Protein AF-A0A3N5HYZ1-F1 (afdb_monomer)

Structure (mmCIF, N/CA/C/O backbone):
data_AF-A0A3N5HYZ1-F1
#
_entry.id   AF-A0A3N5HYZ1-F1
#
loop_
_atom_site.group_PDB
_atom_site.id
_atom_site.type_symbol
_atom_site.label_atom_id
_atom_site.label_alt_id
_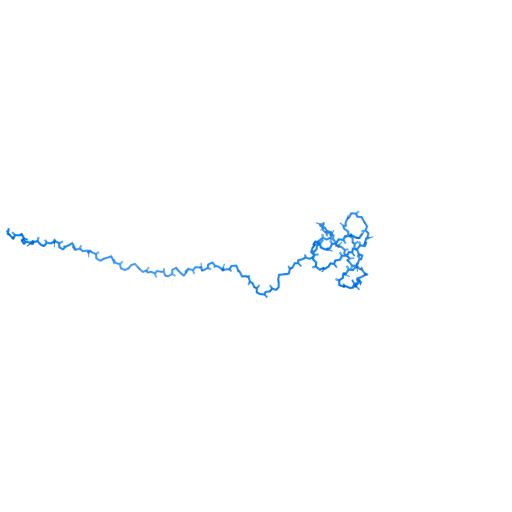atom_site.label_comp_id
_atom_site.label_asym_id
_atom_site.label_entity_id
_atom_site.label_seq_id
_atom_site.pdbx_PDB_ins_code
_atom_site.Cartn_x
_atom_site.Cartn_y
_atom_site.Cartn_z
_atom_site.occupancy
_atom_site.B_iso_or_equiv
_atom_site.auth_seq_id
_atom_site.auth_comp_id
_atom_site.auth_asym_id
_atom_site.auth_atom_id
_atom_site.pdbx_PDB_model_num
ATOM 1 N N . MET A 1 1 ? 23.059 52.650 79.966 1.00 39.19 1 MET A N 1
ATOM 2 C CA . MET A 1 1 ? 21.874 53.520 79.862 1.00 39.19 1 MET A CA 1
ATOM 3 C C . MET A 1 1 ? 22.097 54.418 78.652 1.00 39.19 1 MET A C 1
ATOM 5 O O . MET A 1 1 ? 23.144 55.042 78.602 1.00 39.19 1 MET A O 1
ATOM 9 N N . LEU A 1 2 ? 21.161 54.372 77.699 1.00 38.50 2 LEU A N 1
ATOM 10 C CA . LEU A 1 2 ? 20.975 55.217 76.506 1.00 38.50 2 LEU A CA 1
ATOM 11 C C . LEU A 1 2 ? 22.093 55.300 75.438 1.00 38.50 2 LEU A C 1
ATOM 13 O O . LEU A 1 2 ? 23.095 55.983 75.609 1.00 38.50 2 LEU A O 1
ATOM 17 N N . ILE A 1 3 ? 21.844 54.687 74.274 1.00 42.84 3 ILE A N 1
ATOM 18 C CA . ILE A 1 3 ? 22.410 55.122 72.988 1.00 42.84 3 ILE A CA 1
ATOM 19 C C . ILE A 1 3 ? 21.212 55.442 72.090 1.00 42.84 3 ILE A C 1
ATOM 21 O O . ILE A 1 3 ? 20.528 54.529 71.631 1.00 42.84 3 ILE A O 1
ATOM 25 N N . GLU A 1 4 ? 20.934 56.728 71.876 1.00 44.38 4 GLU A N 1
ATOM 26 C CA . GLU A 1 4 ? 20.004 57.180 70.841 1.00 44.38 4 GLU A CA 1
ATOM 27 C C . GLU A 1 4 ? 20.763 57.565 69.565 1.00 44.38 4 GLU A C 1
ATOM 29 O O . GLU A 1 4 ? 21.645 58.420 69.561 1.00 44.38 4 GLU A O 1
ATOM 34 N N . ASN A 1 5 ? 20.394 56.868 68.490 1.00 42.91 5 ASN A N 1
ATOM 35 C CA . ASN A 1 5 ? 20.136 57.348 67.132 1.00 42.91 5 ASN A CA 1
ATOM 36 C C . ASN A 1 5 ? 20.651 58.734 66.717 1.00 42.91 5 ASN A C 1
ATOM 38 O O . ASN A 1 5 ? 20.149 59.741 67.200 1.00 42.91 5 ASN A O 1
ATOM 42 N N . LEU A 1 6 ? 21.421 58.777 65.617 1.00 50.56 6 LEU A N 1
ATOM 43 C CA . LEU A 1 6 ? 21.339 59.855 64.617 1.00 50.56 6 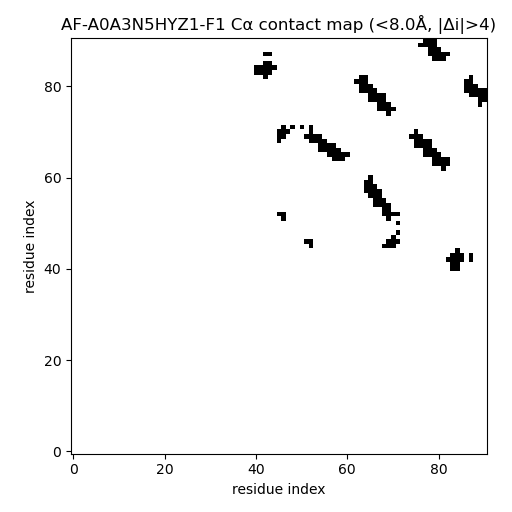LEU A CA 1
ATOM 44 C C . LEU A 1 6 ? 21.569 59.329 63.176 1.00 50.56 6 LEU A C 1
ATOM 46 O O . LEU A 1 6 ? 22.691 59.157 62.718 1.00 50.56 6 LEU A O 1
ATOM 50 N N . MET A 1 7 ? 20.436 59.076 62.507 1.00 42.81 7 MET A N 1
ATOM 51 C CA . MET A 1 7 ? 20.040 59.290 61.095 1.00 42.81 7 MET A CA 1
ATOM 52 C C . MET A 1 7 ? 21.004 58.989 59.910 1.00 42.81 7 MET A C 1
ATOM 54 O O . MET A 1 7 ? 22.044 59.633 59.770 1.00 42.81 7 MET A O 1
ATOM 58 N N . PRO A 1 8 ? 20.590 58.163 58.918 1.00 51.91 8 PRO A N 1
ATOM 59 C CA . PRO A 1 8 ? 21.317 57.990 57.655 1.00 51.91 8 PRO A CA 1
ATOM 60 C C . PRO A 1 8 ? 21.084 59.150 56.660 1.00 51.91 8 PRO A C 1
ATOM 62 O O . PRO A 1 8 ? 19.963 59.631 56.478 1.00 51.91 8 PRO A O 1
ATOM 65 N N . ARG A 1 9 ? 22.147 59.587 55.961 1.00 55.44 9 ARG A N 1
ATOM 66 C CA . ARG A 1 9 ? 22.088 60.612 54.895 1.00 55.44 9 ARG A CA 1
ATOM 67 C C . ARG A 1 9 ? 21.241 60.118 53.711 1.00 55.44 9 ARG A C 1
ATOM 69 O O . ARG A 1 9 ? 21.517 59.061 53.150 1.00 55.44 9 ARG A O 1
ATOM 76 N N . LYS A 1 10 ? 20.246 60.909 53.286 1.00 54.91 10 LYS A N 1
ATOM 77 C CA . LYS A 1 10 ? 19.443 60.640 52.079 1.00 54.91 10 LYS A CA 1
ATOM 78 C C . LYS A 1 10 ? 20.329 60.702 50.826 1.00 54.91 10 LYS A C 1
ATOM 80 O O . LYS A 1 10 ? 20.771 61.778 50.433 1.00 54.91 10 LYS A O 1
ATOM 85 N N . LEU A 1 11 ? 20.564 59.560 50.183 1.00 42.56 11 LEU A N 1
ATOM 86 C CA . LEU A 1 11 ? 21.149 59.488 48.842 1.00 42.56 11 LEU A CA 1
ATOM 87 C C . LEU A 1 11 ? 20.111 59.981 47.822 1.00 42.56 11 LEU A C 1
ATOM 89 O O . LEU A 1 11 ? 19.049 59.385 47.661 1.00 42.56 11 LEU A O 1
ATOM 93 N N . SER A 1 12 ? 20.415 61.096 47.155 1.00 51.59 12 SER A N 1
ATOM 94 C CA . SER A 1 12 ? 19.632 61.628 46.037 1.00 51.59 12 SER A CA 1
ATOM 95 C C . SER A 1 12 ? 19.757 60.684 44.843 1.00 51.59 12 SER A C 1
ATOM 97 O O . SER A 1 12 ? 20.776 60.664 44.150 1.00 51.59 12 SER A O 1
ATOM 99 N N . THR A 1 13 ? 18.740 59.859 44.612 1.00 54.00 13 THR A N 1
ATOM 100 C CA . THR A 1 13 ? 18.673 59.011 43.424 1.00 54.00 13 THR A CA 1
ATOM 101 C C . THR A 1 13 ? 18.172 59.847 42.247 1.00 54.00 13 THR A C 1
ATOM 103 O O . THR A 1 13 ? 17.009 60.243 42.164 1.00 54.00 13 THR A O 1
ATOM 106 N N . ARG A 1 14 ? 19.079 60.146 41.308 1.00 49.81 14 ARG A N 1
ATOM 107 C CA . ARG A 1 14 ? 18.726 60.707 39.998 1.00 49.81 14 ARG A CA 1
ATOM 108 C C . ARG A 1 14 ? 17.769 59.734 39.295 1.00 49.81 14 ARG A C 1
ATOM 110 O O . ARG A 1 14 ? 18.130 58.585 39.056 1.00 49.81 14 ARG A O 1
ATOM 117 N N . ARG A 1 15 ? 16.552 60.188 38.975 1.00 52.00 15 ARG A N 1
ATOM 118 C CA . ARG A 1 15 ? 15.565 59.425 38.190 1.00 52.00 15 ARG A CA 1
ATOM 119 C C . ARG A 1 15 ? 16.153 59.084 36.811 1.00 52.00 15 ARG A C 1
ATOM 121 O O . ARG A 1 15 ? 16.574 60.014 36.121 1.00 52.00 15 ARG A O 1
ATOM 128 N N . PRO A 1 16 ? 16.166 57.817 36.360 1.00 45.62 16 PRO A N 1
ATOM 129 C CA . PRO A 1 16 ? 16.515 57.523 34.980 1.00 45.62 16 PRO A CA 1
ATOM 130 C C . PRO A 1 16 ? 15.371 57.973 34.061 1.00 45.62 16 PRO A C 1
ATOM 132 O O . PRO A 1 16 ? 14.198 57.706 34.326 1.00 45.62 16 PRO A O 1
ATOM 135 N N . ALA A 1 17 ? 15.725 58.691 32.996 1.00 52.69 17 ALA A N 1
ATOM 136 C CA . ALA A 1 17 ? 14.803 59.138 31.960 1.00 52.69 17 ALA A CA 1
ATOM 137 C C . ALA A 1 17 ? 14.064 57.943 31.334 1.00 52.69 17 ALA A C 1
ATOM 139 O O . ALA A 1 17 ? 14.670 56.904 31.060 1.00 52.69 17 ALA A O 1
ATOM 140 N N . ALA A 1 18 ? 12.759 58.102 31.105 1.00 52.25 18 ALA A N 1
ATOM 141 C CA . ALA A 1 18 ? 11.920 57.105 30.456 1.00 52.25 18 ALA A CA 1
ATOM 142 C C . ALA A 1 18 ? 12.476 56.791 29.059 1.00 52.25 18 ALA A C 1
ATOM 144 O O . ALA A 1 18 ? 12.368 57.591 28.131 1.00 52.25 18 ALA A O 1
ATOM 145 N N . ARG A 1 19 ? 13.096 55.620 28.904 1.00 53.38 19 ARG A N 1
ATOM 146 C CA . ARG A 1 19 ? 13.431 55.090 27.585 1.00 53.38 19 ARG A CA 1
ATOM 147 C C . ARG A 1 19 ? 12.131 54.613 26.957 1.00 53.38 19 ARG A C 1
ATOM 149 O O . ARG A 1 19 ? 11.464 53.747 27.520 1.00 53.38 19 ARG A O 1
ATOM 156 N N . HIS A 1 20 ? 11.770 55.201 25.818 1.00 51.00 20 HIS A N 1
ATOM 157 C CA . HIS A 1 20 ? 10.660 54.743 24.992 1.00 51.00 20 HIS A CA 1
ATOM 158 C C . HIS A 1 20 ? 10.789 53.234 24.780 1.00 51.00 20 HIS A C 1
ATOM 160 O O . HIS A 1 20 ? 11.679 52.762 24.073 1.00 51.00 20 HIS A O 1
ATOM 166 N N . ARG A 1 21 ? 9.908 52.477 25.434 1.00 53.59 21 ARG A N 1
ATOM 167 C CA . ARG A 1 21 ? 9.758 51.043 25.231 1.00 53.59 21 ARG A CA 1
ATOM 168 C C . ARG A 1 21 ? 9.126 50.869 23.856 1.00 53.59 21 ARG A C 1
ATOM 170 O O . ARG A 1 21 ? 7.906 50.788 23.746 1.00 53.59 21 ARG A O 1
ATOM 177 N N . LEU A 1 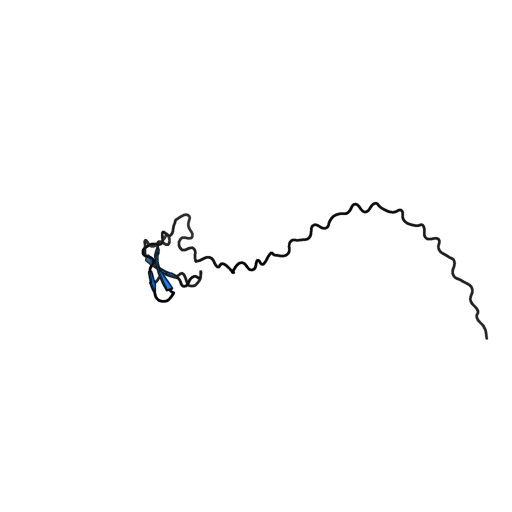22 ? 9.950 50.875 22.808 1.00 52.69 22 LEU A N 1
ATOM 178 C CA . LEU A 1 22 ? 9.561 50.299 21.529 1.00 52.69 22 LEU A CA 1
ATOM 179 C C . LEU A 1 22 ? 9.156 48.867 21.856 1.00 52.69 22 LEU A C 1
ATOM 181 O O . LEU A 1 22 ? 9.981 48.066 22.297 1.00 52.69 22 LEU A O 1
ATOM 185 N N . GLY A 1 23 ? 7.852 48.609 21.795 1.00 49.00 23 GLY A N 1
ATOM 186 C CA . GLY A 1 23 ? 7.283 47.306 22.068 1.00 49.00 23 GLY A CA 1
ATOM 187 C C . GLY A 1 23 ? 7.794 46.336 21.019 1.00 49.00 23 GLY A C 1
ATOM 188 O O . GLY A 1 23 ? 7.168 46.174 19.977 1.00 49.00 23 GLY A O 1
ATOM 189 N N . LEU A 1 24 ? 8.933 45.707 21.298 1.00 49.97 24 LEU A N 1
ATOM 190 C CA . LEU A 1 24 ? 9.290 44.426 20.718 1.00 49.97 24 LEU A CA 1
ATOM 191 C C . LEU A 1 24 ? 8.175 43.475 21.139 1.00 49.97 24 LEU A C 1
ATOM 193 O O . LEU A 1 24 ? 8.144 42.987 22.267 1.00 49.97 24 LEU A O 1
ATOM 197 N N . ARG A 1 25 ? 7.187 43.321 20.255 1.00 58.03 25 ARG A N 1
ATOM 198 C CA . ARG A 1 25 ? 6.186 42.269 20.361 1.00 58.03 25 ARG A CA 1
ATOM 199 C C . ARG A 1 25 ? 6.975 40.972 20.337 1.00 58.03 25 ARG A C 1
ATOM 201 O O . ARG A 1 25 ? 7.627 40.674 19.339 1.00 58.03 25 ARG A O 1
ATOM 208 N N . THR A 1 26 ? 6.980 40.267 21.459 1.00 59.38 26 THR A N 1
ATOM 209 C CA . THR A 1 26 ? 7.494 38.907 21.542 1.00 59.38 26 THR A CA 1
ATOM 210 C C . THR A 1 26 ? 6.876 38.115 20.394 1.00 59.38 26 THR A C 1
ATOM 212 O O . THR A 1 26 ? 5.655 38.002 20.313 1.00 59.38 26 THR A O 1
ATOM 215 N N . ILE A 1 27 ? 7.704 37.628 19.470 1.00 67.50 27 ILE A N 1
ATOM 216 C CA . ILE A 1 27 ? 7.281 36.595 18.528 1.00 67.50 27 ILE A CA 1
ATOM 217 C C . ILE A 1 27 ? 7.150 35.349 19.396 1.00 67.50 27 ILE A C 1
ATOM 219 O O . ILE A 1 27 ? 8.157 34.760 19.789 1.00 67.50 27 ILE A O 1
ATOM 223 N N . GLU A 1 28 ? 5.928 35.025 19.811 1.00 71.50 28 GLU A N 1
ATOM 224 C CA . GLU A 1 28 ? 5.695 33.801 20.565 1.00 71.50 28 GLU A CA 1
ATOM 225 C C . GLU A 1 28 ? 6.083 32.619 19.678 1.00 71.50 28 GLU A C 1
ATOM 227 O O . GLU A 1 28 ? 5.669 32.514 18.520 1.00 71.50 28 GLU A O 1
ATOM 232 N N . ARG A 1 29 ? 6.957 31.761 20.210 1.00 72.12 29 ARG A N 1
ATOM 233 C CA . ARG A 1 29 ? 7.313 30.499 19.571 1.00 72.12 29 ARG A CA 1
ATOM 234 C C . ARG A 1 29 ? 6.020 29.699 19.461 1.00 72.12 29 ARG A C 1
ATOM 236 O O . ARG A 1 29 ? 5.407 29.435 20.490 1.00 72.12 29 ARG A O 1
ATOM 243 N N . LEU A 1 30 ? 5.612 29.364 18.236 1.00 67.19 30 LEU A N 1
ATOM 244 C CA . LEU A 1 30 ? 4.489 28.461 18.002 1.00 67.19 30 LEU A CA 1
ATOM 245 C C . LEU A 1 30 ? 4.722 27.214 18.860 1.00 67.19 30 LEU A C 1
ATOM 247 O O . LEU A 1 30 ? 5.762 26.570 18.731 1.00 67.19 30 LEU A O 1
ATOM 251 N N . GLU A 1 31 ? 3.801 26.928 19.777 1.00 70.62 31 GLU A N 1
ATOM 252 C CA . GLU A 1 31 ? 3.732 25.608 20.393 1.00 70.62 31 GLU A CA 1
ATOM 253 C C . GLU A 1 31 ? 3.619 24.570 19.273 1.00 70.62 31 GLU A C 1
ATOM 255 O O . GLU A 1 31 ? 2.983 24.841 18.244 1.00 70.62 31 GLU A O 1
ATOM 260 N N . ASP A 1 32 ? 4.270 23.415 19.437 1.00 69.50 32 ASP A N 1
ATOM 261 C CA . ASP A 1 32 ? 4.125 22.322 18.483 1.00 69.50 32 ASP A CA 1
ATOM 262 C C . ASP A 1 32 ? 2.633 22.025 18.377 1.00 69.50 32 ASP A C 1
ATOM 264 O O . ASP A 1 32 ? 1.997 21.578 19.336 1.00 69.50 32 ASP A O 1
ATOM 268 N N . ARG A 1 33 ? 2.045 22.363 17.225 1.00 64.12 33 ARG A N 1
ATOM 269 C CA . ARG A 1 33 ? 0.623 22.167 16.975 1.00 64.12 33 ARG A CA 1
ATOM 270 C C . ARG A 1 33 ? 0.368 20.669 16.910 1.00 64.12 33 ARG A C 1
ATOM 272 O O . ARG A 1 33 ? 0.326 20.096 15.826 1.00 64.12 33 ARG A O 1
ATOM 279 N N . ARG A 1 34 ? 0.153 20.034 18.061 1.00 63.78 34 ARG A N 1
ATOM 280 C CA . ARG A 1 34 ? -0.434 18.699 18.123 1.00 63.78 34 ARG A CA 1
ATOM 281 C C . ARG A 1 34 ? -1.922 18.856 17.852 1.00 63.78 34 ARG A C 1
ATOM 283 O O . ARG A 1 34 ? -2.739 18.967 18.762 1.00 63.78 34 ARG A O 1
ATOM 290 N N . LEU A 1 35 ? -2.245 18.998 16.569 1.00 62.25 35 LEU A N 1
ATOM 291 C CA . LEU A 1 35 ? -3.617 18.964 16.091 1.00 62.25 35 LEU A CA 1
ATOM 292 C C . LEU A 1 35 ? -4.241 17.663 16.610 1.00 62.25 35 LEU A C 1
ATOM 294 O O . LEU A 1 35 ? -3.620 16.614 16.506 1.00 62.25 35 LEU A O 1
ATOM 298 N N . LEU A 1 36 ? -5.485 17.701 17.090 1.00 59.84 36 LEU A N 1
ATOM 299 C CA . LEU A 1 36 ? -6.331 16.507 17.269 1.00 59.84 36 LEU A CA 1
ATOM 300 C C . LEU A 1 36 ? -6.690 15.855 15.910 1.00 59.84 36 LEU A C 1
ATOM 302 O O . LEU A 1 36 ? -7.735 15.226 15.765 1.00 59.84 36 LEU A O 1
ATOM 306 N N . ALA A 1 37 ? -5.867 16.077 14.884 1.00 59.91 37 ALA A N 1
ATOM 307 C CA . ALA A 1 37 ? -5.863 15.288 13.674 1.00 59.91 37 ALA A CA 1
ATOM 308 C C . ALA A 1 37 ? -5.338 13.914 14.086 1.00 59.91 37 ALA A C 1
ATOM 310 O O . ALA A 1 37 ? -4.365 13.846 14.832 1.00 59.91 37 ALA A O 1
ATOM 311 N N . ALA A 1 38 ? -6.017 12.844 13.678 1.00 62.75 38 ALA A N 1
ATOM 312 C CA . ALA A 1 38 ? -5.555 11.489 13.939 1.00 62.75 38 ALA A CA 1
ATOM 313 C C . ALA A 1 38 ? -4.054 11.376 13.626 1.00 62.75 38 ALA A C 1
ATOM 315 O O . ALA A 1 38 ? -3.587 11.981 12.657 1.00 62.75 38 ALA A O 1
ATOM 316 N N . ASP A 1 39 ? -3.310 10.634 14.445 1.00 68.19 39 ASP A N 1
ATOM 317 C CA . ASP A 1 39 ? -1.951 10.244 14.092 1.00 68.19 39 ASP A CA 1
ATOM 318 C C . ASP A 1 39 ? -2.071 9.396 12.817 1.00 68.19 39 ASP A C 1
ATOM 320 O O . ASP A 1 39 ? -2.484 8.238 12.847 1.00 68.19 39 ASP A O 1
ATOM 324 N N . PHE A 1 40 ? -1.859 10.025 11.661 1.00 66.88 40 PHE A N 1
ATOM 325 C CA . PHE A 1 40 ? -1.885 9.342 10.379 1.00 66.88 40 PHE A CA 1
ATOM 326 C C . PHE A 1 40 ? -0.523 8.691 10.202 1.00 66.88 40 PHE A C 1
ATOM 328 O O . PHE A 1 40 ? 0.450 9.357 9.844 1.00 66.88 40 PHE A O 1
ATOM 335 N N . GLU A 1 41 ? -0.450 7.393 10.464 1.00 78.31 41 GLU A N 1
ATOM 336 C CA . GLU A 1 41 ? 0.698 6.607 10.040 1.00 78.31 41 GLU A CA 1
ATOM 337 C C . GLU A 1 41 ? 0.601 6.365 8.536 1.00 78.31 41 GLU A C 1
ATOM 339 O O . GLU A 1 41 ? -0.425 5.933 8.003 1.00 78.31 41 GLU A O 1
ATOM 344 N N . LEU A 1 42 ? 1.678 6.700 7.830 1.00 86.94 42 LEU A N 1
ATOM 345 C CA . LEU A 1 42 ? 1.811 6.333 6.431 1.00 86.94 42 LEU A CA 1
ATOM 346 C C . LEU A 1 42 ? 2.021 4.821 6.343 1.00 86.94 42 LEU A C 1
ATOM 348 O O . LEU A 1 42 ? 2.738 4.237 7.152 1.00 86.94 42 LEU A O 1
ATOM 352 N N . LEU A 1 43 ? 1.429 4.198 5.326 1.00 91.88 43 LEU A N 1
ATOM 353 C CA . LEU A 1 43 ? 1.765 2.825 4.967 1.00 91.88 43 LEU A CA 1
ATOM 354 C C . LEU A 1 43 ? 3.229 2.733 4.530 1.00 91.88 43 LEU A C 1
ATOM 356 O O . LEU A 1 43 ? 3.873 3.731 4.196 1.00 91.88 43 LEU A O 1
ATOM 360 N N . LYS A 1 44 ? 3.738 1.504 4.478 1.00 94.25 44 LYS A N 1
ATOM 361 C CA . LYS A 1 44 ? 5.083 1.243 3.980 1.00 94.25 44 LYS A CA 1
ATOM 362 C C . LYS A 1 44 ? 5.210 1.687 2.528 1.00 94.25 44 LYS A C 1
ATOM 364 O O . LYS A 1 44 ? 4.390 1.317 1.688 1.00 94.25 44 LYS A O 1
ATOM 369 N N . ASP A 1 45 ? 6.298 2.387 2.237 1.00 94.31 45 ASP A N 1
ATOM 370 C CA . ASP A 1 45 ? 6.771 2.549 0.870 1.00 94.31 45 ASP A CA 1
ATOM 371 C C . ASP A 1 45 ? 7.339 1.212 0.365 1.00 94.31 45 ASP A C 1
ATOM 373 O O . ASP A 1 45 ? 8.356 0.716 0.861 1.00 94.31 45 ASP A O 1
ATOM 377 N N . ILE A 1 46 ? 6.622 0.581 -0.566 1.00 95.19 46 ILE A N 1
ATOM 378 C CA . ILE A 1 46 ? 6.965 -0.735 -1.117 1.00 95.19 46 ILE A CA 1
ATOM 379 C C . ILE A 1 46 ? 8.087 -0.617 -2.158 1.00 95.19 46 ILE A C 1
ATOM 381 O O . ILE A 1 46 ? 8.938 -1.503 -2.225 1.00 95.19 46 ILE A O 1
ATOM 385 N N . ASN A 1 47 ? 8.120 0.472 -2.931 1.00 94.56 47 ASN A N 1
ATOM 386 C CA . ASN A 1 47 ? 9.099 0.712 -3.987 1.00 94.56 47 ASN A CA 1
ATOM 387 C C . ASN A 1 47 ? 9.874 1.996 -3.676 1.00 94.56 47 ASN A C 1
ATOM 389 O O . ASN A 1 47 ? 9.616 3.043 -4.256 1.00 94.56 47 ASN A O 1
ATOM 393 N N . VAL A 1 48 ? 10.871 1.880 -2.790 1.00 90.25 48 VAL A N 1
ATOM 394 C CA . VAL A 1 48 ? 11.679 2.998 -2.247 1.00 90.25 48 VAL A CA 1
ATOM 395 C C . VAL A 1 48 ? 12.495 3.753 -3.326 1.00 90.25 48 VAL A C 1
ATOM 397 O O . VAL A 1 48 ? 13.193 4.726 -3.039 1.00 90.25 48 VAL A O 1
ATOM 400 N N . GLY A 1 49 ? 12.459 3.297 -4.582 1.00 85.88 49 GLY A N 1
ATOM 401 C CA . GLY A 1 49 ? 13.020 4.005 -5.731 1.00 85.88 49 GLY A CA 1
ATOM 402 C C . GLY A 1 49 ? 12.104 5.115 -6.263 1.00 85.88 49 GLY A C 1
ATOM 403 O O . GLY A 1 49 ? 11.155 5.549 -5.628 1.00 85.88 49 GLY A O 1
ATOM 404 N N . SER A 1 50 ? 12.370 5.588 -7.482 1.00 86.00 50 SER A N 1
ATOM 405 C CA . SER A 1 50 ? 11.501 6.560 -8.170 1.00 86.00 50 SER A CA 1
ATOM 406 C C . SER A 1 50 ? 10.299 5.920 -8.883 1.00 86.00 50 SER A C 1
ATOM 408 O O . SER A 1 50 ? 9.597 6.600 -9.633 1.00 86.00 50 SER A O 1
ATOM 410 N N . GLY A 1 51 ? 10.107 4.609 -8.721 1.00 89.12 51 GLY A N 1
ATOM 411 C CA . GLY A 1 51 ? 9.063 3.842 -9.390 1.00 89.12 51 GLY A CA 1
ATOM 412 C C . GLY A 1 51 ? 7.765 3.787 -8.587 1.00 89.12 51 GLY A C 1
ATOM 413 O O . GLY A 1 51 ? 7.755 3.962 -7.377 1.00 89.12 51 GLY A O 1
ATOM 414 N N . ASP A 1 52 ? 6.663 3.495 -9.273 1.00 91.75 52 ASP A N 1
ATOM 415 C CA . ASP A 1 52 ? 5.388 3.185 -8.624 1.00 91.75 52 ASP A CA 1
ATOM 416 C C . ASP A 1 52 ? 5.362 1.716 -8.160 1.00 91.75 52 ASP A C 1
ATOM 418 O O . ASP A 1 52 ? 6.002 0.849 -8.761 1.00 91.75 52 ASP A O 1
ATOM 422 N N . SER A 1 53 ? 4.611 1.434 -7.094 1.00 95.06 53 SER A N 1
ATOM 423 C CA . SER A 1 53 ? 4.318 0.069 -6.637 1.00 95.06 53 SER A CA 1
ATOM 424 C C . SER A 1 53 ? 3.094 -0.534 -7.337 1.00 95.06 53 SER A C 1
ATOM 426 O O . SER A 1 53 ? 2.936 -1.756 -7.345 1.00 95.06 53 SER A O 1
ATOM 428 N N . GLY A 1 54 ? 2.224 0.301 -7.919 1.00 95.44 54 GLY A N 1
ATOM 429 C CA . GLY A 1 54 ? 1.077 -0.106 -8.734 1.00 95.44 54 GLY A CA 1
ATOM 430 C C . GLY A 1 54 ? 0.178 -1.178 -8.097 1.00 95.44 54 GLY A C 1
ATOM 431 O O . GLY A 1 54 ? -0.021 -2.225 -8.722 1.00 95.44 54 GLY A O 1
ATOM 432 N N . PRO A 1 55 ? -0.345 -0.979 -6.869 1.00 96.50 55 PRO A N 1
ATOM 433 C CA . PRO A 1 55 ? -1.167 -1.977 -6.196 1.00 96.50 55 PRO A CA 1
ATOM 434 C C . PRO A 1 55 ? -2.465 -2.257 -6.969 1.00 96.50 55 PRO A C 1
ATOM 436 O O . PRO A 1 55 ? -3.245 -1.353 -7.267 1.00 96.50 55 PRO A O 1
ATOM 439 N N . ILE A 1 56 ? -2.721 -3.530 -7.266 1.00 97.69 56 ILE A N 1
ATOM 440 C CA . ILE A 1 56 ? -3.903 -4.006 -8.001 1.00 97.69 56 ILE A CA 1
ATOM 441 C C . ILE A 1 56 ? -4.516 -5.242 -7.330 1.00 97.69 56 ILE A C 1
ATOM 443 O O . ILE A 1 56 ? -3.895 -5.886 -6.488 1.00 97.69 56 ILE A O 1
ATOM 447 N N . SER A 1 57 ? -5.730 -5.625 -7.747 1.00 97.94 57 SER A N 1
ATOM 448 C CA . SER A 1 57 ? -6.456 -6.803 -7.221 1.00 97.94 57 SER A CA 1
ATOM 449 C C . SER A 1 57 ? -6.692 -6.756 -5.702 1.00 97.94 57 SER A C 1
ATOM 451 O O . SER A 1 57 ? -6.548 -7.759 -5.005 1.00 97.94 57 SER A O 1
ATOM 453 N N . LEU A 1 58 ? -7.036 -5.573 -5.188 1.00 98.38 58 LEU A N 1
ATOM 454 C CA . LEU A 1 58 ? -7.231 -5.323 -3.764 1.00 98.38 58 LEU A CA 1
ATOM 455 C C . LEU A 1 58 ? -8.431 -6.111 -3.227 1.00 98.38 58 LEU A C 1
ATOM 457 O O . LEU A 1 58 ? -9.549 -5.959 -3.716 1.00 98.38 58 LEU A O 1
ATOM 461 N N . THR A 1 59 ? -8.201 -6.925 -2.201 1.00 98.56 59 THR A N 1
ATOM 462 C CA . THR A 1 59 ? -9.225 -7.747 -1.550 1.00 98.56 59 THR A CA 1
ATOM 463 C C . THR A 1 59 ? -9.076 -7.641 -0.040 1.00 98.56 5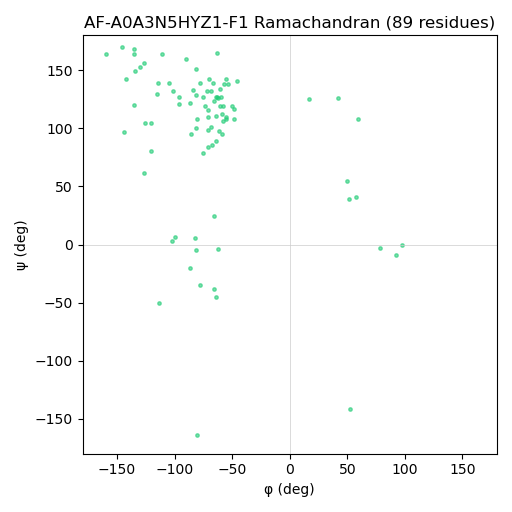9 THR A C 1
ATOM 465 O O . THR A 1 59 ? -8.037 -7.993 0.514 1.00 98.56 59 THR A O 1
ATOM 468 N N . ASN A 1 60 ? -10.115 -7.166 0.644 1.00 98.38 60 ASN A N 1
ATOM 469 C CA . ASN A 1 60 ? -10.155 -7.198 2.101 1.00 98.38 60 ASN A CA 1
ATOM 470 C C . ASN A 1 60 ? -10.601 -8.589 2.573 1.00 98.38 60 ASN A C 1
ATOM 472 O O . ASN A 1 60 ? -11.637 -9.088 2.136 1.00 98.38 60 ASN A O 1
ATOM 476 N N . VAL A 1 61 ? -9.832 -9.190 3.479 1.00 98.44 61 VAL A N 1
ATOM 477 C CA . VAL A 1 61 ? -10.182 -10.431 4.170 1.00 98.44 61 VAL A CA 1
ATOM 478 C C . VAL A 1 61 ? -10.076 -10.179 5.668 1.00 98.44 61 VAL A C 1
ATOM 480 O O . VAL A 1 61 ? -8.980 -10.111 6.220 1.00 98.44 61 VAL A O 1
ATOM 483 N N . ASN A 1 62 ? -11.229 -10.041 6.328 1.00 97.88 62 ASN A N 1
ATOM 484 C CA . ASN A 1 62 ? -11.342 -9.874 7.781 1.00 97.88 62 ASN A CA 1
ATOM 485 C C . ASN A 1 62 ? -10.459 -8.747 8.356 1.00 97.88 62 ASN A C 1
ATOM 487 O O . ASN A 1 62 ? -9.881 -8.899 9.428 1.00 97.88 62 ASN A O 1
ATOM 491 N N . GLY A 1 63 ? -10.342 -7.622 7.644 1.00 96.50 63 GLY A N 1
ATOM 492 C CA . GLY A 1 63 ? -9.560 -6.464 8.090 1.00 96.50 63 GLY A CA 1
ATOM 493 C C . GLY A 1 63 ? -8.109 -6.440 7.605 1.00 96.50 63 GLY A C 1
ATOM 494 O O . GLY A 1 63 ? -7.465 -5.405 7.721 1.00 96.50 63 GLY A O 1
ATOM 495 N N . THR A 1 64 ? -7.609 -7.516 6.994 1.00 98.25 64 THR A N 1
ATOM 496 C CA . THR A 1 64 ? -6.324 -7.507 6.284 1.00 98.25 64 THR A CA 1
ATOM 497 C C . THR A 1 64 ? -6.562 -7.284 4.796 1.00 98.25 64 THR A C 1
ATOM 499 O O . THR A 1 64 ? -7.333 -8.004 4.159 1.00 98.25 64 THR A O 1
ATOM 502 N N . LEU A 1 65 ? -5.892 -6.292 4.223 1.00 98.44 65 LEU A N 1
ATOM 503 C CA . LEU A 1 65 ? -5.934 -6.011 2.795 1.00 98.44 65 LEU A CA 1
ATOM 504 C C . LEU A 1 65 ? -4.876 -6.843 2.076 1.00 98.44 65 LEU A C 1
ATOM 506 O O . LEU A 1 65 ? -3.699 -6.691 2.370 1.00 98.44 65 LEU A O 1
ATOM 510 N N . TYR A 1 66 ? -5.282 -7.674 1.121 1.00 98.56 66 TYR A N 1
ATOM 511 C CA . TYR A 1 66 ? -4.391 -8.406 0.222 1.00 98.56 66 TYR A CA 1
ATOM 512 C C . TYR A 1 66 ? -4.407 -7.759 -1.159 1.00 98.56 66 TYR A C 1
ATOM 514 O O . TYR A 1 66 ? -5.465 -7.357 -1.644 1.00 98.56 66 TYR A O 1
ATOM 522 N N . PHE A 1 67 ? -3.248 -7.642 -1.795 1.00 98.44 67 PHE A N 1
ATOM 523 C CA . PHE A 1 67 ? -3.115 -7.001 -3.101 1.00 98.44 67 PHE A CA 1
ATOM 524 C C . PHE A 1 67 ? -1.834 -7.448 -3.798 1.00 98.44 67 PHE A C 1
ATOM 526 O O . PHE A 1 67 ? -0.928 -8.002 -3.182 1.00 98.44 67 PHE A O 1
ATOM 533 N N . ARG A 1 68 ? -1.757 -7.204 -5.102 1.00 97.88 68 ARG A N 1
ATOM 534 C CA . ARG A 1 68 ? -0.556 -7.438 -5.898 1.00 97.88 68 ARG A CA 1
ATOM 535 C C . ARG A 1 68 ? 0.166 -6.113 -6.134 1.00 97.88 68 ARG A C 1
ATOM 537 O O . ARG A 1 68 ? -0.490 -5.163 -6.542 1.00 97.88 68 ARG A O 1
ATOM 544 N N . ALA A 1 69 ? 1.478 -6.056 -5.914 1.00 97.56 69 ALA A N 1
ATOM 545 C CA . ALA A 1 69 ? 2.305 -4.854 -6.105 1.00 97.56 69 ALA A CA 1
ATOM 546 C C . ALA A 1 69 ? 3.71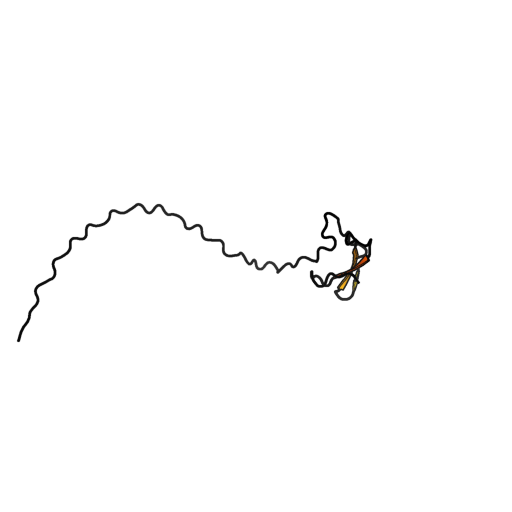8 -5.215 -6.597 1.00 97.56 69 ALA A C 1
ATOM 548 O O . ALA A 1 69 ? 4.067 -6.397 -6.650 1.00 97.56 69 ALA A O 1
ATOM 549 N N . VAL A 1 70 ? 4.503 -4.213 -6.998 1.00 95.75 70 VAL A N 1
ATOM 550 C CA . VAL A 1 70 ? 5.922 -4.350 -7.376 1.00 95.75 70 VAL A CA 1
ATOM 551 C C . VAL A 1 70 ? 6.812 -3.600 -6.382 1.00 95.75 70 VAL A C 1
ATOM 553 O O . VAL A 1 70 ? 6.471 -2.493 -5.980 1.00 95.75 70 VAL A O 1
ATOM 556 N N . ASP A 1 71 ? 7.954 -4.180 -6.005 1.00 93.44 71 ASP A N 1
ATOM 557 C CA . ASP A 1 71 ? 8.942 -3.580 -5.083 1.00 93.44 71 ASP A CA 1
ATOM 558 C C . ASP A 1 71 ? 10.169 -2.988 -5.798 1.00 93.44 71 ASP A C 1
ATOM 560 O O . ASP A 1 71 ? 11.124 -2.537 -5.171 1.00 93.44 71 ASP A O 1
ATOM 564 N N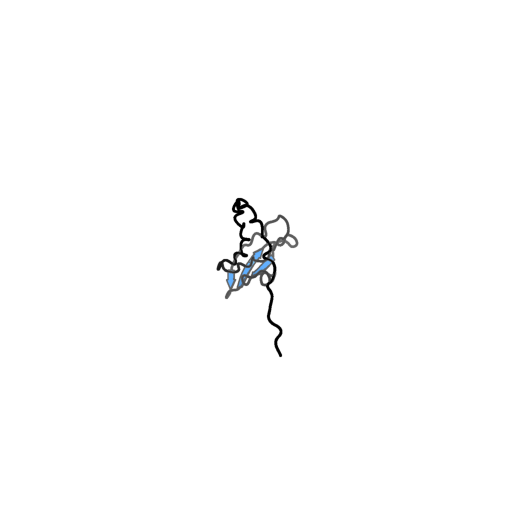 . GLY A 1 72 ? 10.165 -3.022 -7.133 1.00 88.94 72 GLY A N 1
ATOM 565 C CA . GLY A 1 72 ? 11.288 -2.591 -7.963 1.00 88.94 72 GLY A CA 1
ATOM 566 C C . GLY A 1 72 ? 12.434 -3.60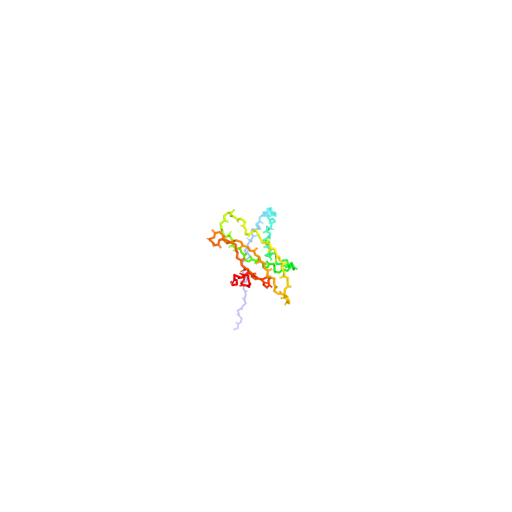7 -8.074 1.00 88.94 72 GLY A C 1
ATOM 567 O O . GLY A 1 72 ? 13.363 -3.363 -8.842 1.00 88.94 72 GLY A O 1
ATOM 568 N N . VAL A 1 73 ? 12.369 -4.751 -7.380 1.00 87.56 73 VAL A N 1
ATOM 569 C CA . VAL A 1 73 ? 13.408 -5.796 -7.386 1.00 87.56 73 VAL A CA 1
ATOM 570 C C . VAL A 1 73 ? 12.901 -7.083 -8.027 1.00 87.56 73 VAL A C 1
ATOM 572 O O . VAL A 1 73 ? 13.554 -7.633 -8.915 1.00 87.56 73 VAL A O 1
ATOM 575 N N . ALA A 1 74 ? 11.739 -7.572 -7.606 1.00 78.31 74 ALA A N 1
ATOM 576 C CA . ALA A 1 74 ? 11.292 -8.926 -7.894 1.00 78.31 74 ALA A CA 1
ATOM 577 C C . ALA A 1 74 ? 9.898 -8.946 -8.542 1.00 78.31 74 ALA A C 1
ATOM 579 O O . ALA A 1 74 ? 8.955 -9.549 -8.054 1.00 78.31 74 ALA A O 1
ATOM 580 N N . GLY A 1 75 ? 9.757 -8.331 -9.720 1.00 86.38 75 GLY A N 1
ATOM 581 C CA . GLY A 1 75 ? 8.517 -8.427 -10.501 1.00 86.38 75 GLY A CA 1
ATOM 582 C C . GLY A 1 75 ? 7.270 -8.054 -9.685 1.00 86.38 75 GLY A C 1
ATOM 583 O O . GLY A 1 75 ? 7.303 -7.105 -8.911 1.00 86.38 75 GLY A O 1
ATOM 584 N N . SER A 1 76 ? 6.155 -8.764 -9.888 1.00 94.69 76 SER A N 1
ATOM 585 C CA . SER A 1 76 ? 4.897 -8.474 -9.195 1.00 94.69 76 SER A CA 1
ATOM 586 C C . SER A 1 76 ? 4.462 -9.612 -8.281 1.00 94.69 76 SER A C 1
ATOM 588 O O . SER A 1 76 ? 4.398 -10.764 -8.706 1.00 94.69 76 SER A O 1
ATOM 590 N N . GLU A 1 77 ? 4.144 -9.270 -7.037 1.00 97.12 77 GLU A N 1
ATOM 591 C CA . GLU A 1 77 ? 4.103 -10.199 -5.905 1.00 97.12 77 GLU A CA 1
ATOM 592 C C . GLU A 1 77 ? 2.845 -9.985 -5.066 1.00 97.12 77 GLU A C 1
ATOM 594 O O . GLU A 1 77 ? 2.184 -8.955 -5.202 1.00 97.12 77 GLU A O 1
ATOM 599 N N . LEU A 1 78 ? 2.504 -10.949 -4.207 1.00 97.81 78 LEU A N 1
ATOM 600 C CA . LEU A 1 78 ? 1.397 -10.821 -3.260 1.00 97.81 78 LEU A CA 1
ATOM 601 C C . LEU A 1 78 ? 1.862 -10.095 -1.993 1.00 97.81 78 LEU A C 1
ATOM 603 O O . LEU A 1 78 ? 2.876 -10.443 -1.391 1.00 97.81 78 LEU A O 1
ATOM 607 N N . TRP A 1 79 ? 1.069 -9.122 -1.568 1.00 98.25 79 TRP A N 1
ATOM 608 C CA . TRP A 1 79 ? 1.283 -8.305 -0.383 1.00 98.25 79 TRP A CA 1
ATOM 609 C C . TRP A 1 79 ? 0.051 -8.336 0.510 1.00 98.25 79 TRP A C 1
ATOM 611 O O . TRP A 1 79 ? -1.070 -8.563 0.041 1.00 98.25 79 TRP A O 1
ATOM 621 N N . LYS A 1 80 ? 0.269 -8.075 1.799 1.00 98.44 80 LYS A N 1
ATOM 622 C CA . LYS A 1 80 ? -0.786 -7.823 2.774 1.00 98.44 80 LYS A CA 1
ATOM 623 C C . LYS A 1 80 ? -0.512 -6.552 3.579 1.00 98.44 80 LYS A C 1
ATOM 625 O O . LYS A 1 80 ? 0.646 -6.190 3.758 1.00 98.44 80 LYS A O 1
ATOM 630 N N . SER A 1 81 ? -1.564 -5.906 4.075 1.00 97.69 81 SER A N 1
ATOM 631 C CA . SER A 1 81 ? -1.487 -4.763 4.990 1.00 97.69 81 SER A CA 1
ATOM 632 C C . SER A 1 81 ? -2.603 -4.822 6.033 1.00 97.69 81 SER A C 1
ATOM 634 O O . SER A 1 81 ? -3.729 -5.213 5.720 1.00 97.69 81 SER A O 1
ATOM 636 N N . ASP A 1 82 ? -2.295 -4.428 7.266 1.00 96.50 82 ASP A N 1
ATOM 637 C CA . ASP A 1 82 ? -3.267 -4.176 8.339 1.00 96.50 82 ASP A CA 1
ATOM 638 C C . ASP A 1 82 ? -3.584 -2.679 8.515 1.00 96.50 82 ASP A C 1
ATOM 640 O O . ASP A 1 82 ? -4.312 -2.304 9.431 1.00 96.50 82 ASP A O 1
ATOM 644 N N . GLY A 1 83 ? -3.065 -1.826 7.625 1.00 93.94 83 GLY A N 1
ATOM 645 C CA . GLY A 1 83 ? -3.189 -0.374 7.722 1.00 93.94 83 GLY A CA 1
ATOM 646 C C . GLY A 1 83 ? -1.984 0.331 8.351 1.00 93.94 83 GLY A C 1
ATOM 647 O O . GLY A 1 83 ? -2.003 1.556 8.414 1.00 93.94 83 GLY A O 1
ATOM 648 N N . THR A 1 84 ? -0.943 -0.398 8.767 1.00 93.5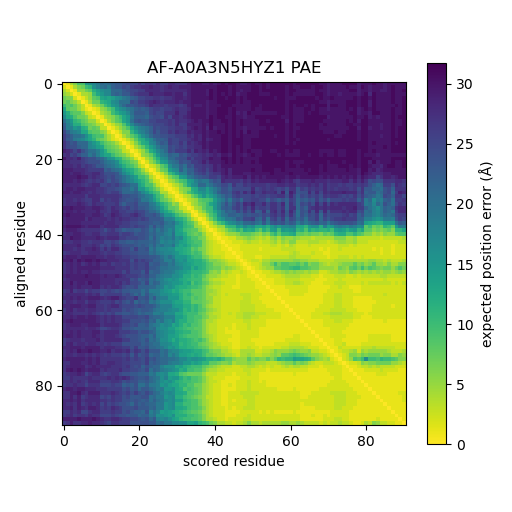0 84 THR A N 1
ATOM 649 C CA . THR A 1 84 ? 0.301 0.168 9.322 1.00 93.50 84 THR A CA 1
ATOM 650 C C . THR A 1 84 ? 1.493 -0.031 8.383 1.00 93.50 84 THR A C 1
ATOM 652 O O . THR A 1 84 ? 1.455 -0.849 7.451 1.00 93.50 84 THR A O 1
ATOM 655 N N . ALA A 1 85 ? 2.582 0.707 8.609 1.00 94.12 85 ALA A N 1
ATOM 656 C CA . ALA A 1 85 ? 3.828 0.490 7.879 1.00 94.12 85 ALA A CA 1
ATOM 657 C C . ALA A 1 85 ? 4.417 -0.898 8.180 1.00 94.12 85 ALA A C 1
ATOM 659 O O . ALA A 1 85 ? 4.796 -1.632 7.266 1.00 94.12 85 ALA A O 1
ATOM 660 N N . GLU A 1 86 ? 4.438 -1.291 9.451 1.00 95.00 86 GLU A N 1
ATOM 661 C CA . GLU A 1 86 ? 4.986 -2.559 9.928 1.00 95.00 86 GLU A CA 1
ATOM 662 C C . GLU A 1 86 ? 4.180 -3.759 9.426 1.00 95.00 86 GLU A C 1
ATOM 664 O O . GLU A 1 86 ? 4.756 -4.784 9.057 1.00 95.00 86 GLU A O 1
ATOM 669 N N . GLY A 1 87 ? 2.854 -3.634 9.374 1.00 96.31 87 GLY A N 1
ATOM 670 C CA . GLY A 1 87 ? 1.957 -4.678 8.890 1.00 96.31 87 GLY A CA 1
ATOM 671 C C . GLY A 1 87 ? 1.831 -4.749 7.370 1.00 96.31 87 GLY A C 1
ATOM 672 O O . GLY A 1 87 ? 1.200 -5.677 6.859 1.00 96.31 87 GLY A O 1
ATOM 673 N N . THR A 1 88 ? 2.452 -3.822 6.630 1.00 97.06 88 THR A N 1
ATOM 674 C CA . THR A 1 88 ? 2.533 -3.871 5.165 1.00 97.06 88 THR A CA 1
ATOM 675 C C . THR A 1 88 ? 3.726 -4.727 4.730 1.00 97.06 88 THR A C 1
ATOM 677 O O . THR A 1 88 ? 4.867 -4.266 4.641 1.00 97.06 88 THR A O 1
ATOM 680 N N . VAL A 1 89 ? 3.464 -6.006 4.458 1.00 97.06 89 VAL A N 1
ATOM 681 C CA . VAL A 1 89 ? 4.495 -7.015 4.181 1.00 97.06 89 VAL A CA 1
ATOM 682 C C . VAL A 1 89 ? 4.152 -7.870 2.969 1.00 97.06 89 VAL A C 1
ATOM 684 O O . VAL A 1 89 ? 2.988 -8.144 2.674 1.00 97.06 89 VAL A O 1
ATOM 687 N N . ARG A 1 90 ? 5.194 -8.325 2.279 1.00 96.25 90 ARG A N 1
ATOM 688 C CA . ARG A 1 90 ? 5.089 -9.355 1.251 1.00 96.25 90 ARG A CA 1
ATOM 689 C C . ARG A 1 90 ? 4.696 -10.686 1.900 1.00 96.25 90 ARG A C 1
ATOM 691 O O . ARG A 1 90 ? 5.176 -10.990 2.994 1.00 96.25 90 ARG A O 1
ATOM 698 N N . VAL A 1 91 ? 3.806 -11.432 1.246 1.00 95.31 91 VAL A N 1
ATOM 699 C CA . VAL A 1 91 ? 3.355 -12.767 1.685 1.00 95.31 91 VAL A CA 1
ATOM 700 C C . VAL A 1 91 ? 4.360 -13.839 1.285 1.00 95.31 91 VAL A C 1
ATOM 702 O O . VAL A 1 91 ? 4.891 -13.757 0.153 1.00 95.31 91 VAL A O 1
#

Nearest PDB structures (foldseek):
  8egm-assembly1_A  TM=7.941E-01  e=9.362E-01  Pseudomonas aeruginosa PAO1
  8egn-assembly1_B  TM=7.419E-01  e=1.126E+00  Pseudomonas aeruginosa PAO1
  8ewa-assembly1_B  TM=7.271E-01  e=1.059E+00  Pseudomonas aeruginosa
  8ewa-assembly1_A  TM=7.403E-01  e=1.273E+00  Pseudomonas aeruginosa
  8egn-assembly1_A  TM=7.378E-01  e=1.273E+00  Pseudomonas aeruginosa PAO1

pLDDT: mean 77.2, std 20.57, range [38.5, 98.56]

Solvent-accessible surface area (backbone atoms only — not comparable to full-atom values): 6170 Å² total; per-residue (Å²): 134,88,86,81,86,84,81,85,83,84,77,84,76,79,78,79,76,86,71,82,76,74,77,75,72,77,79,74,76,78,69,84,81,78,59,94,60,74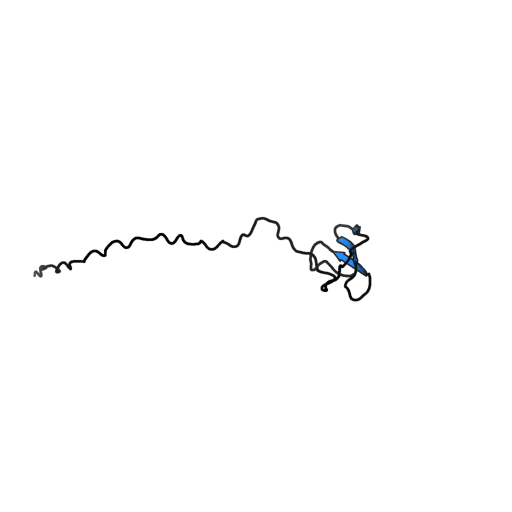,88,78,68,63,59,52,79,62,21,86,64,96,56,79,33,73,77,39,81,76,43,78,56,97,75,35,38,32,30,34,31,25,51,86,78,72,63,77,42,55,32,34,27,65,73,37,34,86,49,42,40,76,111

Sequence (91 aa):
MLIENLMPRKLSTRRPAARHRLGLRTIERLEDRRLLAADFELLKDINVGSGDSGPISLTNVNGTLYFRAVDGVAGSELWKSDGTAEGTVRV

Secondary structure (DSSP, 8-state):
-------------PPPP----------PPPP----SS---PPPP-S--SSS----EEEEEETTEEEEEEE-SSSSEEEEEESSSSTT-EE-

Mean predicted aligned error: 16.36 Å

Radius of gyration: 35.89 Å; Cα contacts (8 Å, |Δi|>4): 99; chains: 1; bounding box: 34×74×90 Å

Foldseek 3Di:
DDDDDDDDDDDDDDDDDDDPCPPPPPPPDDDPPPDPPPPQADAADLAPDPDFQPWDPWDDDPQKTWTWTDNPPDPIAIWIANNHNVRTDTD